Protein AF-A0A7C6S8M3-F1 (afdb_monomer_lite)

Sequence (116 aa):
VSPRFPRFSTFLLFSLLALVALPAPVAALSLQFQDSGLSTQNIDVFGPDGEYIETVNTSSVLQVNGTDGPYTLKLRPALVNQDPGTLLQDLLNLLKNNVLIIALILVGIFVLARRR

pLDDT: mean 75.24, std 12.43, range [42.47, 94.94]

Secondary structure (DSSP, 8-state):
------HHHHHHHHHHHHHHTSPP---EEEEE---SS-S-EEEEEE-TTS-EEEEEEESSEEEEE--SS--EEEEEE-GGGS-HHHHHHHHHHHHHHTHHHHHHHHHHHHHHHHT-

Foldseek 3Di:
DDDDDPPVVVVVVVVVVVVVPPPDPQDKDKDFDDQPPQQWKWKWKAFQVRHTDDIDIDRTIDIDRDDDHDMDIDIDRPPVPDDVVVVVVVVVVVCVVCVPVVVVVVVVVVVVVVVD

Structure (mmCIF, N/CA/C/O backbone):
data_AF-A0A7C6S8M3-F1
#
_entry.id   AF-A0A7C6S8M3-F1
#
loop_
_atom_site.group_PDB
_atom_site.id
_atom_site.type_symbol
_atom_site.label_atom_id
_atom_site.label_alt_id
_atom_site.label_comp_id
_atom_site.label_asym_id
_atom_site.label_entity_id
_atom_site.label_seq_id
_atom_site.pdbx_PDB_ins_code
_atom_site.Cartn_x
_atom_site.Cartn_y
_atom_site.Cartn_z
_atom_site.occupancy
_atom_site.B_iso_or_equiv
_atom_site.auth_seq_id
_atom_site.auth_comp_id
_atom_site.auth_asym_id
_atom_site.auth_atom_id
_atom_site.pdbx_PDB_model_num
ATOM 1 N N . VAL A 1 1 ? -67.247 -12.454 28.061 1.00 42.47 1 VAL A N 1
ATOM 2 C CA . VAL A 1 1 ? -65.990 -12.318 28.835 1.00 42.47 1 VAL A CA 1
ATOM 3 C C . VAL A 1 1 ? -64.918 -11.841 27.869 1.00 42.47 1 VAL A C 1
ATOM 5 O O . VAL A 1 1 ? -64.510 -12.609 27.012 1.00 42.47 1 VAL A O 1
ATOM 8 N N . SER A 1 2 ? -64.581 -10.553 27.884 1.00 42.75 2 SER A N 1
ATOM 9 C CA . SER A 1 2 ? -63.601 -9.969 26.960 1.00 42.75 2 SER A CA 1
ATOM 10 C C . SER A 1 2 ? -62.174 -10.200 27.482 1.00 42.75 2 SER A C 1
ATOM 12 O O . SER A 1 2 ? -61.908 -9.891 28.648 1.00 42.75 2 SER A O 1
ATOM 14 N N . PRO A 1 3 ? -61.243 -10.744 26.675 1.00 49.38 3 PRO A N 1
ATOM 15 C CA . PRO A 1 3 ? -59.879 -10.981 27.129 1.00 49.38 3 PRO A CA 1
ATOM 16 C C . PRO A 1 3 ? -59.115 -9.653 27.204 1.00 49.38 3 PRO A C 1
ATOM 18 O O . PRO A 1 3 ? -58.903 -8.966 26.205 1.00 49.38 3 PRO A O 1
ATOM 21 N N . ARG A 1 4 ? -58.708 -9.270 28.418 1.00 55.09 4 ARG A N 1
ATOM 22 C CA . ARG A 1 4 ? -57.776 -8.162 28.652 1.00 55.09 4 ARG A CA 1
ATOM 23 C C . ARG A 1 4 ? -56.370 -8.639 28.289 1.00 55.09 4 ARG A C 1
ATOM 25 O O . ARG A 1 4 ? -55.738 -9.335 29.076 1.00 55.09 4 ARG A O 1
ATOM 32 N N . PHE A 1 5 ? -55.884 -8.273 27.107 1.00 55.12 5 PHE A N 1
ATOM 33 C CA . PHE A 1 5 ? -54.482 -8.479 26.741 1.00 55.12 5 PHE A CA 1
ATOM 34 C C . PHE A 1 5 ? -53.561 -7.695 27.700 1.00 55.12 5 PHE A C 1
ATOM 36 O O . PHE A 1 5 ? -53.840 -6.523 27.988 1.00 55.12 5 PHE A O 1
ATOM 43 N N . PRO A 1 6 ? -52.472 -8.297 28.215 1.00 54.97 6 PRO A N 1
ATOM 44 C CA . PRO A 1 6 ? -51.580 -7.629 29.152 1.00 54.97 6 PRO A CA 1
ATOM 45 C C . PRO A 1 6 ? -50.743 -6.576 28.414 1.00 54.97 6 PRO A C 1
ATOM 47 O O . PRO A 1 6 ? -49.722 -6.882 27.804 1.00 54.97 6 PRO A O 1
ATOM 50 N N . ARG A 1 7 ? -51.153 -5.306 28.521 1.00 57.31 7 ARG A N 1
ATOM 51 C CA . ARG A 1 7 ? -50.446 -4.120 27.984 1.00 57.31 7 ARG A CA 1
ATOM 52 C C . ARG A 1 7 ? -48.971 -4.029 28.412 1.00 57.31 7 ARG A C 1
ATOM 54 O O . ARG A 1 7 ? -48.175 -3.372 27.749 1.00 57.31 7 ARG A O 1
ATOM 61 N N . PHE A 1 8 ? -48.614 -4.713 29.499 1.00 56.31 8 PHE A N 1
ATOM 62 C CA . PHE A 1 8 ? -47.256 -4.820 30.032 1.00 56.31 8 PHE A CA 1
ATOM 63 C C . PHE A 1 8 ? -46.300 -5.584 29.105 1.00 56.31 8 PHE A C 1
ATOM 65 O O . PHE A 1 8 ? -45.143 -5.200 28.962 1.00 56.31 8 PHE A O 1
ATOM 72 N N . SER A 1 9 ? -46.784 -6.639 28.440 1.00 63.50 9 SER A N 1
ATOM 73 C CA . SER A 1 9 ? -45.955 -7.487 27.575 1.00 63.50 9 SER A CA 1
ATOM 74 C C . SER A 1 9 ? -45.541 -6.749 26.302 1.00 63.50 9 SER A C 1
ATOM 76 O O . SER A 1 9 ? -44.374 -6.773 25.927 1.00 63.50 9 SER A O 1
ATOM 78 N N . THR A 1 10 ? -46.465 -6.000 25.698 1.00 69.75 10 THR A N 1
ATOM 79 C CA . THR A 1 10 ? -46.186 -5.156 24.529 1.00 69.75 10 THR A CA 1
ATOM 80 C C . THR A 1 10 ? -45.232 -4.007 24.844 1.00 69.75 10 THR A C 1
ATOM 82 O O . THR A 1 10 ? -44.400 -3.680 24.008 1.00 69.75 10 THR A O 1
ATOM 85 N N . PHE A 1 11 ? -45.310 -3.424 26.046 1.00 72.62 11 PHE A N 1
ATOM 86 C CA . PHE A 1 11 ? -44.396 -2.363 26.484 1.00 72.62 11 PHE A CA 1
ATOM 87 C C . PHE A 1 11 ? -42.968 -2.880 26.679 1.00 72.62 11 PHE A C 1
ATOM 89 O O . PHE A 1 11 ? -42.019 -2.249 26.224 1.00 72.62 11 PHE A O 1
ATOM 96 N N . LEU A 1 12 ? -42.819 -4.054 27.302 1.00 75.88 12 LEU A N 1
ATOM 97 C CA . LEU A 1 12 ? -41.529 -4.735 27.439 1.00 75.88 12 LEU A CA 1
ATOM 98 C C . LEU A 1 12 ? -40.934 -5.103 26.079 1.00 75.88 12 LEU A C 1
ATOM 100 O O . LEU A 1 12 ? -39.745 -4.897 25.866 1.00 75.88 12 LEU A O 1
ATOM 104 N N . LEU A 1 13 ? -41.759 -5.589 25.146 1.00 74.75 13 LEU A N 1
ATOM 105 C CA . LEU A 1 13 ? -41.313 -5.934 23.797 1.00 74.75 13 LEU A CA 1
ATOM 106 C C . LEU A 1 13 ? -40.849 -4.696 23.016 1.00 74.75 13 LEU A C 1
ATOM 108 O O . LEU A 1 13 ? -39.791 -4.727 22.399 1.00 74.75 13 LEU A O 1
ATOM 112 N N . PHE A 1 14 ? -41.603 -3.592 23.091 1.00 75.75 14 PHE A N 1
ATOM 113 C CA . PHE A 1 14 ? -41.213 -2.310 22.491 1.00 75.75 14 PHE A CA 1
ATOM 114 C C . PHE A 1 14 ? -39.945 -1.740 23.130 1.00 75.75 14 PHE A C 1
ATOM 116 O O . PHE A 1 14 ? -39.087 -1.224 22.423 1.00 75.75 14 PHE A O 1
ATOM 123 N N . SER A 1 15 ? -39.804 -1.865 24.451 1.00 73.94 15 SER A N 1
ATOM 124 C CA . SER A 1 15 ? -38.607 -1.436 25.175 1.00 73.94 15 SER A CA 1
ATOM 125 C C . SER A 1 15 ? -37.378 -2.261 24.793 1.00 73.94 15 SER A C 1
ATOM 127 O O . SER A 1 15 ? -36.300 -1.694 24.648 1.00 73.94 15 SER A O 1
ATOM 129 N N . LEU A 1 16 ? -37.519 -3.579 24.614 1.00 72.94 16 LEU A N 1
ATOM 130 C CA . LEU A 1 16 ? -36.429 -4.434 24.137 1.00 72.94 16 LEU A CA 1
ATOM 131 C C . LEU A 1 16 ? -36.055 -4.103 22.689 1.00 72.94 16 LEU A C 1
ATOM 133 O O . LEU A 1 16 ? -34.875 -4.027 22.366 1.00 72.94 16 LEU A O 1
ATOM 137 N N . LEU A 1 17 ? -37.049 -3.873 21.828 1.00 72.81 17 LEU A N 1
ATOM 138 C CA . LEU A 1 17 ? -36.824 -3.525 20.426 1.00 72.81 17 LEU A CA 1
ATOM 139 C C . LEU A 1 17 ? -36.141 -2.155 20.287 1.00 72.81 17 LEU A C 1
ATOM 141 O O . LEU A 1 17 ? -35.244 -1.995 19.466 1.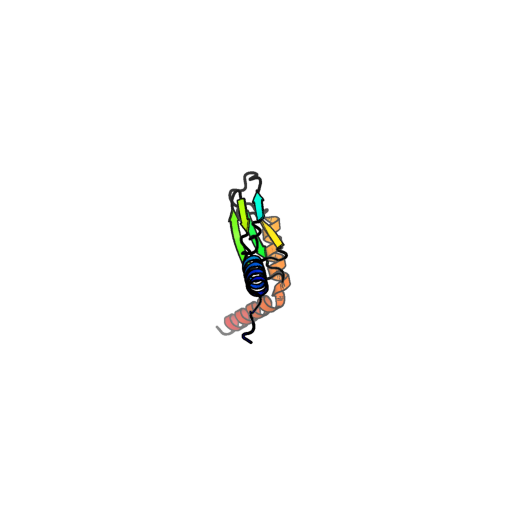00 72.81 17 LEU A O 1
ATOM 145 N N . ALA A 1 18 ? -36.514 -1.190 21.134 1.00 70.31 18 ALA A N 1
ATOM 146 C CA . ALA A 1 18 ? -35.860 0.113 21.215 1.00 70.31 18 ALA A CA 1
ATOM 147 C C . ALA A 1 18 ? -34.411 0.013 21.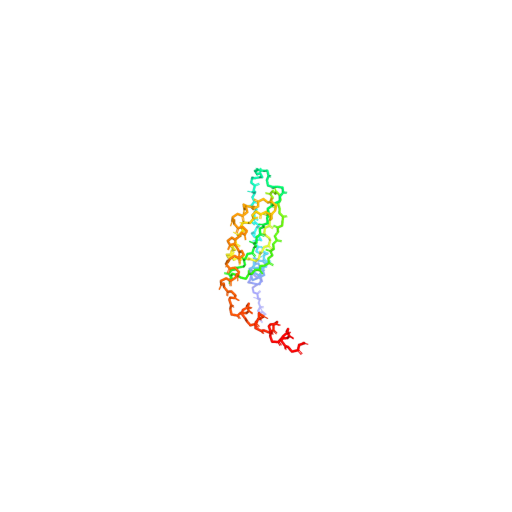725 1.00 70.31 18 ALA A C 1
ATOM 149 O O . ALA A 1 18 ? -33.557 0.768 21.270 1.00 70.31 18 ALA A O 1
ATOM 150 N N . LEU A 1 19 ? -34.119 -0.936 22.624 1.00 63.81 19 LEU A N 1
ATOM 151 C CA . LEU A 1 19 ? -32.762 -1.190 23.115 1.00 63.81 19 LEU A CA 1
ATOM 152 C C . LEU A 1 19 ? -31.873 -1.860 22.049 1.00 63.81 19 LEU A C 1
ATOM 154 O O . LEU A 1 19 ? -30.687 -1.560 21.975 1.00 63.81 19 LEU A O 1
ATOM 158 N N . VAL A 1 20 ? -32.444 -2.718 21.194 1.00 62.84 20 VAL A N 1
ATOM 159 C CA . VAL A 1 20 ? -31.749 -3.339 20.045 1.00 62.84 20 VAL A CA 1
ATOM 160 C C . VAL A 1 20 ? -31.502 -2.340 18.907 1.00 62.84 20 VAL A C 1
ATOM 162 O O . VAL A 1 20 ? -30.554 -2.500 18.148 1.00 62.84 20 VAL A O 1
ATOM 165 N N . ALA A 1 21 ? -32.324 -1.295 18.793 1.00 63.69 21 ALA A N 1
ATOM 166 C CA . ALA A 1 21 ? -32.189 -0.264 17.763 1.00 63.69 21 ALA A CA 1
ATOM 167 C C . ALA A 1 21 ? -31.142 0.820 18.088 1.00 63.69 21 ALA A C 1
ATOM 169 O O . ALA A 1 21 ? -30.987 1.764 17.311 1.00 63.69 21 ALA A O 1
ATOM 170 N N . LEU A 1 22 ? -30.438 0.720 19.222 1.00 66.94 22 LEU A N 1
ATO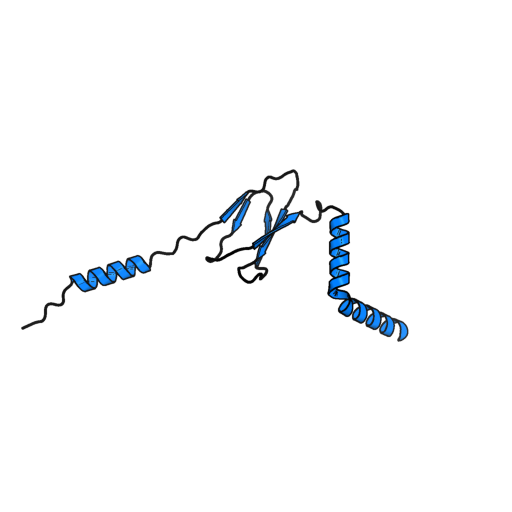M 171 C CA . LEU A 1 22 ? -29.347 1.638 19.531 1.00 66.94 22 LEU A CA 1
ATOM 172 C C . LEU A 1 22 ? -28.214 1.441 18.508 1.00 66.94 22 LEU A C 1
ATOM 174 O O . LEU A 1 22 ? -27.744 0.313 18.344 1.00 66.94 22 LEU A O 1
ATOM 178 N N . PRO A 1 23 ? -27.766 2.503 17.811 1.00 61.09 23 PRO A N 1
ATOM 179 C CA . PRO A 1 23 ? -26.646 2.390 16.890 1.00 61.09 23 PRO A CA 1
ATOM 180 C C . PRO A 1 23 ? -25.410 1.923 17.664 1.00 61.09 23 PRO A C 1
ATOM 182 O O . PRO A 1 23 ? -25.093 2.468 18.725 1.00 61.09 23 PRO A O 1
ATOM 185 N N . ALA A 1 24 ? -24.733 0.896 17.145 1.00 64.75 24 ALA A N 1
ATOM 186 C CA . ALA A 1 24 ? -23.483 0.421 17.719 1.00 64.75 24 ALA A CA 1
ATOM 187 C C . ALA A 1 24 ? -22.475 1.585 17.783 1.00 64.75 24 ALA A C 1
ATOM 189 O O . ALA A 1 24 ? -22.429 2.401 16.854 1.00 64.75 24 ALA A O 1
ATOM 190 N N . PRO A 1 25 ? -21.694 1.710 18.871 1.00 61.53 25 PRO A N 1
ATOM 191 C CA . PRO A 1 25 ? -20.680 2.747 18.964 1.00 61.53 25 PRO A CA 1
ATOM 192 C C . PRO A 1 25 ? -19.661 2.538 17.843 1.00 61.53 25 PRO A C 1
ATOM 194 O O . PRO A 1 25 ? -18.958 1.534 17.824 1.00 61.53 25 PRO A O 1
ATOM 197 N N . VAL A 1 26 ? -19.585 3.487 16.910 1.00 60.03 26 VAL A N 1
ATOM 198 C CA . VAL A 1 26 ? -18.560 3.479 15.862 1.00 60.03 26 VAL A CA 1
ATOM 199 C C . VAL A 1 26 ? -17.212 3.679 16.547 1.00 60.03 26 VAL A C 1
ATOM 201 O O . VAL A 1 26 ? -16.942 4.746 17.106 1.00 60.03 26 VAL A O 1
ATOM 204 N N . ALA A 1 27 ? -16.383 2.639 16.560 1.00 63.47 27 ALA A N 1
ATOM 205 C CA . ALA A 1 27 ? -15.046 2.712 17.122 1.00 63.47 27 ALA A CA 1
ATOM 206 C C . ALA A 1 27 ? -14.158 3.562 16.201 1.00 63.47 27 ALA A C 1
ATOM 208 O O . ALA A 1 27 ? -13.788 3.138 15.110 1.00 63.47 27 ALA A O 1
ATOM 209 N N . ALA A 1 28 ? -13.817 4.774 16.637 1.00 61.25 28 ALA A N 1
ATOM 210 C CA . ALA A 1 28 ? -12.855 5.617 15.939 1.00 61.25 28 ALA A CA 1
ATOM 211 C C . ALA A 1 28 ? -11.446 5.346 16.482 1.00 61.25 28 ALA A C 1
ATOM 213 O O . ALA A 1 28 ? -11.159 5.624 17.649 1.00 61.25 28 ALA A O 1
ATOM 214 N N . LEU A 1 29 ? -10.555 4.829 15.635 1.00 67.44 29 LEU A N 1
ATOM 215 C CA . LEU A 1 29 ? -9.132 4.712 15.951 1.00 67.44 29 LEU A CA 1
ATOM 216 C C . LEU A 1 29 ? -8.411 5.982 15.483 1.00 67.44 29 LEU A C 1
ATOM 218 O O . LEU A 1 29 ? -8.441 6.313 14.297 1.00 67.44 29 LEU A O 1
ATOM 222 N N . SER A 1 30 ? -7.760 6.679 16.418 1.00 68.44 30 SER A N 1
ATOM 223 C CA . SER A 1 30 ? -6.886 7.820 16.128 1.00 68.44 30 SER A CA 1
ATOM 224 C C . SER A 1 30 ? -5.436 7.419 16.352 1.00 68.44 30 SER A C 1
ATOM 226 O O . SER A 1 30 ? -5.070 6.980 17.445 1.00 68.44 30 SER A O 1
ATOM 228 N N . LEU A 1 31 ? -4.613 7.565 15.318 1.00 70.12 31 LEU A N 1
ATOM 229 C CA . LEU A 1 31 ? -3.176 7.329 15.387 1.00 70.12 31 LEU A CA 1
ATOM 230 C C . LEU A 1 31 ? -2.449 8.639 15.150 1.00 70.12 31 LEU A C 1
ATOM 232 O O . LEU A 1 31 ? -2.637 9.283 14.115 1.00 70.12 31 LEU A O 1
ATOM 236 N N . GLN A 1 32 ? -1.625 9.018 16.122 1.00 70.00 32 GLN A N 1
ATOM 237 C CA . GLN A 1 32 ? -0.802 10.211 16.048 1.00 70.00 32 GLN A CA 1
ATOM 238 C C . GLN A 1 32 ? 0.635 9.826 15.713 1.00 70.00 32 GLN A C 1
ATOM 240 O O . GLN A 1 32 ? 1.255 9.019 16.407 1.00 70.00 32 GLN A O 1
ATOM 245 N N . PHE A 1 33 ? 1.161 10.431 14.656 1.00 69.38 33 PHE A N 1
ATOM 246 C CA . PHE A 1 33 ? 2.530 10.235 14.208 1.00 69.38 33 PHE A CA 1
ATOM 247 C C . PHE A 1 33 ? 3.369 11.423 14.657 1.00 69.38 33 PHE A C 1
ATOM 249 O O . PHE A 1 33 ? 2.974 12.581 14.504 1.00 69.38 33 PHE A O 1
ATOM 256 N N . GLN A 1 34 ? 4.524 11.134 15.252 1.00 64.62 34 GLN A N 1
ATOM 257 C CA . GLN A 1 34 ? 5.486 12.167 15.597 1.00 64.62 34 GLN A CA 1
ATOM 258 C C . GLN A 1 34 ? 6.252 12.533 14.322 1.00 64.62 34 GLN A C 1
ATOM 260 O O . GLN A 1 34 ? 7.091 11.761 13.854 1.00 64.62 34 GLN A O 1
ATOM 265 N N . ASP A 1 35 ? 5.930 13.689 13.740 1.00 62.59 35 ASP A N 1
ATOM 266 C CA . ASP A 1 35 ? 6.655 14.206 12.582 1.00 62.59 35 ASP A CA 1
ATOM 267 C C . ASP A 1 35 ? 8.114 14.468 12.987 1.00 62.59 35 ASP A C 1
ATOM 269 O O . ASP A 1 35 ? 8.420 15.362 13.775 1.00 62.59 35 ASP A O 1
ATOM 273 N N . SER A 1 36 ? 9.016 13.627 12.484 1.00 61.03 36 SER A N 1
ATOM 274 C CA . SER A 1 36 ? 10.461 13.733 12.713 1.00 61.03 36 SER A CA 1
ATOM 275 C C . SER A 1 36 ? 11.157 14.563 11.621 1.00 61.03 36 SER A C 1
ATOM 277 O O . SER A 1 36 ? 12.358 14.415 11.412 1.00 61.03 36 SER A O 1
ATOM 279 N N . GLY A 1 37 ? 10.414 15.412 10.900 1.00 59.62 37 GLY A N 1
ATOM 280 C CA . GLY A 1 37 ? 10.892 16.175 9.742 1.00 59.62 37 GLY A CA 1
ATOM 281 C C . GLY A 1 37 ? 10.570 15.513 8.398 1.00 59.62 37 GLY A C 1
ATOM 282 O O . GLY A 1 37 ? 11.131 15.887 7.369 1.00 59.62 37 GLY A O 1
ATOM 283 N N . LEU A 1 38 ? 9.668 14.529 8.393 1.00 57.88 38 LEU A N 1
ATOM 284 C CA . LEU A 1 38 ? 9.193 13.859 7.191 1.00 57.88 38 LEU A CA 1
ATOM 285 C C . LEU A 1 38 ? 7.946 14.605 6.721 1.00 57.88 38 LEU A C 1
ATOM 287 O O . LEU A 1 38 ? 6.850 14.338 7.192 1.00 57.88 38 LEU A O 1
ATOM 291 N N . SER A 1 39 ? 8.116 15.520 5.760 1.00 61.28 39 SER A N 1
ATOM 292 C CA . SER A 1 39 ? 7.058 16.432 5.284 1.00 61.28 39 SER A CA 1
ATOM 293 C C . SER A 1 39 ? 5.709 15.767 4.962 1.00 61.28 39 SER A C 1
ATOM 295 O O . SER A 1 39 ? 4.693 16.458 4.956 1.00 61.28 39 SER A O 1
ATOM 297 N N . THR A 1 40 ? 5.693 14.468 4.649 1.00 69.69 40 THR A N 1
ATOM 298 C CA . THR A 1 40 ? 4.489 13.655 4.433 1.00 69.69 40 THR A CA 1
ATOM 299 C C . THR A 1 40 ? 4.777 12.180 4.745 1.00 69.69 40 THR A C 1
ATOM 301 O O . THR A 1 40 ? 5.850 11.664 4.408 1.00 69.69 40 THR A O 1
ATOM 304 N N . GLN A 1 41 ? 3.822 11.493 5.378 1.00 72.00 41 GLN A N 1
ATOM 305 C CA . GLN A 1 41 ? 3.825 10.041 5.551 1.00 72.00 41 GLN A CA 1
ATOM 306 C C . GLN A 1 41 ? 2.611 9.443 4.837 1.00 72.00 41 GLN A C 1
ATOM 308 O O . GLN A 1 41 ? 1.490 9.933 4.986 1.00 72.00 41 GLN A O 1
ATOM 313 N N . ASN A 1 42 ? 2.843 8.378 4.071 1.00 77.19 42 ASN A N 1
ATOM 314 C CA . ASN A 1 42 ? 1.782 7.635 3.406 1.00 77.19 42 ASN A CA 1
ATOM 315 C C . ASN A 1 42 ? 1.439 6.424 4.268 1.00 77.19 42 ASN A C 1
ATOM 317 O O . ASN A 1 42 ? 2.322 5.656 4.661 1.00 77.19 42 ASN A O 1
ATOM 321 N N . ILE A 1 43 ? 0.158 6.251 4.565 1.00 76.75 43 ILE A N 1
ATOM 322 C CA . ILE A 1 43 ? -0.325 5.130 5.363 1.00 76.75 43 ILE A CA 1
ATOM 323 C C . ILE A 1 43 ? -1.293 4.334 4.517 1.00 76.75 43 ILE A C 1
ATOM 325 O O . ILE A 1 43 ? -2.330 4.858 4.118 1.00 76.75 43 ILE A O 1
ATOM 329 N N . ASP A 1 44 ? -0.959 3.072 4.278 1.00 80.81 44 ASP A N 1
ATOM 330 C CA . ASP A 1 44 ? -1.869 2.152 3.611 1.00 80.81 44 ASP A CA 1
ATOM 331 C C . ASP A 1 44 ? -2.727 1.457 4.658 1.00 80.81 44 ASP A C 1
ATOM 333 O O . ASP A 1 44 ? -2.208 0.909 5.640 1.00 80.81 44 ASP A O 1
ATOM 337 N N . VAL A 1 45 ? -4.030 1.455 4.420 1.00 80.62 45 VAL A N 1
ATOM 338 C CA . VAL A 1 45 ? -5.019 0.773 5.243 1.00 80.62 45 VAL A CA 1
ATOM 339 C C . VAL A 1 45 ? -5.442 -0.499 4.528 1.00 80.62 45 VAL A C 1
ATOM 341 O O . VAL A 1 45 ? -5.878 -0.462 3.376 1.00 80.62 45 VAL A O 1
ATOM 344 N N . PHE A 1 46 ? -5.323 -1.624 5.226 1.00 81.94 46 PHE A N 1
ATOM 345 C CA . PHE A 1 46 ? -5.778 -2.921 4.749 1.00 81.94 46 PHE A CA 1
ATOM 346 C C . PHE A 1 46 ? -6.919 -3.436 5.619 1.00 81.94 46 PHE A C 1
ATOM 348 O O . PHE A 1 46 ? -6.878 -3.325 6.850 1.00 81.94 46 PHE A O 1
ATOM 355 N N . GLY A 1 47 ? -7.920 -4.012 4.960 1.00 79.06 47 GLY A N 1
ATOM 356 C CA . GLY A 1 47 ? -9.059 -4.641 5.608 1.00 79.06 47 GLY A CA 1
ATOM 357 C C . GLY A 1 47 ? -8.712 -5.974 6.278 1.00 79.06 47 GLY A C 1
ATOM 358 O O . GLY A 1 47 ? -7.580 -6.456 6.163 1.00 79.06 47 GLY A O 1
ATOM 359 N N . PRO A 1 48 ? -9.700 -6.600 6.939 1.00 78.25 48 PRO A N 1
ATOM 360 C CA . PRO A 1 48 ? -9.533 -7.872 7.646 1.00 78.25 48 PRO A CA 1
ATOM 361 C C . PRO A 1 48 ? -8.941 -8.992 6.784 1.00 78.25 48 PRO A C 1
ATOM 363 O O . PRO A 1 48 ? -8.126 -9.776 7.264 1.00 78.25 48 PRO A O 1
ATOM 366 N N . ASP A 1 49 ? -9.308 -9.023 5.501 1.00 81.75 49 ASP A N 1
ATOM 367 C CA . ASP A 1 49 ? -8.873 -10.038 4.536 1.00 81.75 49 ASP A CA 1
ATOM 368 C C . ASP A 1 49 ? -7.542 -9.685 3.842 1.00 81.75 49 ASP A C 1
ATOM 370 O O . ASP A 1 49 ? -7.102 -10.377 2.924 1.00 81.75 49 ASP A O 1
ATOM 374 N N . GLY A 1 50 ? -6.887 -8.594 4.255 1.00 78.75 50 GLY A N 1
ATOM 375 C CA . GLY A 1 50 ? -5.670 -8.079 3.622 1.00 78.75 50 GLY A CA 1
ATOM 376 C C . GLY A 1 50 ? -5.917 -7.302 2.325 1.00 78.75 50 GLY A C 1
ATOM 377 O O . GLY A 1 50 ? -4.961 -6.952 1.631 1.00 78.75 50 GLY A O 1
ATOM 378 N N . GLU A 1 51 ? -7.178 -7.016 1.991 1.00 83.38 51 GLU A N 1
ATOM 379 C CA . GLU A 1 51 ? -7.546 -6.149 0.871 1.00 83.38 51 GLU A CA 1
ATOM 380 C C . GLU A 1 51 ? -7.055 -4.718 1.118 1.00 83.38 51 GLU A C 1
ATOM 382 O O . GLU A 1 51 ? -7.222 -4.174 2.209 1.00 83.38 51 GLU A O 1
ATOM 387 N N . TYR A 1 52 ? -6.460 -4.097 0.100 1.00 79.88 52 TYR A N 1
ATOM 388 C CA . TYR A 1 52 ? -6.110 -2.680 0.140 1.00 79.88 52 TYR A CA 1
ATOM 389 C C . TYR A 1 52 ? -7.382 -1.826 0.090 1.00 79.88 52 TYR A C 1
ATOM 391 O O . TYR A 1 52 ? -8.122 -1.887 -0.889 1.00 79.88 52 TYR A O 1
ATOM 399 N N . ILE A 1 53 ? -7.607 -1.011 1.121 1.00 81.94 53 ILE A N 1
ATOM 400 C CA . ILE A 1 53 ? -8.766 -0.117 1.205 1.00 81.94 53 ILE A CA 1
ATOM 401 C C . ILE A 1 53 ? -8.389 1.255 0.649 1.00 81.94 53 ILE A C 1
ATOM 403 O O . ILE A 1 53 ? -8.989 1.738 -0.309 1.00 81.94 53 ILE A O 1
ATOM 407 N N . GLU A 1 54 ? -7.375 1.887 1.237 1.00 81.25 54 GLU A N 1
ATOM 408 C CA . GLU A 1 54 ? -6.971 3.241 0.871 1.00 81.25 54 GLU A CA 1
ATOM 409 C C . GLU A 1 54 ? -5.535 3.562 1.295 1.00 81.25 54 GLU A C 1
ATOM 411 O O . GLU A 1 54 ? -4.951 2.893 2.148 1.00 81.25 54 GLU A O 1
ATOM 416 N N . THR A 1 55 ? -4.979 4.620 0.702 1.00 79.44 55 THR A N 1
ATOM 417 C CA . THR A 1 55 ? -3.749 5.268 1.165 1.00 79.44 55 THR A CA 1
ATOM 418 C C . THR A 1 55 ? -4.115 6.663 1.632 1.00 79.44 55 THR A C 1
ATOM 420 O O . THR A 1 55 ? -4.645 7.454 0.849 1.00 79.44 55 THR A O 1
ATOM 423 N N . VAL A 1 56 ? -3.780 6.987 2.876 1.00 78.69 56 VAL A N 1
ATOM 424 C CA . VAL A 1 56 ? -3.976 8.322 3.438 1.00 78.69 56 VAL A CA 1
ATOM 425 C C . VAL A 1 56 ? -2.624 9.001 3.606 1.00 78.69 56 VAL A C 1
ATOM 427 O O . VAL A 1 56 ? -1.719 8.465 4.247 1.00 78.69 56 VAL A O 1
ATOM 430 N N . ASN A 1 57 ? -2.495 10.200 3.039 1.00 77.38 57 ASN A N 1
ATOM 431 C CA . ASN A 1 57 ? -1.344 11.064 3.274 1.00 77.38 57 ASN A CA 1
ATOM 432 C C . ASN A 1 57 ? -1.634 11.922 4.501 1.00 77.38 57 ASN A C 1
ATOM 434 O O . ASN A 1 57 ? -2.554 12.739 4.481 1.00 77.38 57 ASN A O 1
ATOM 438 N N . THR A 1 58 ? -0.853 11.755 5.561 1.00 69.88 58 THR A N 1
ATOM 439 C CA . THR A 1 58 ? -0.983 12.570 6.769 1.00 69.88 58 THR A CA 1
ATOM 440 C C . THR A 1 58 ? 0.381 13.052 7.238 1.00 69.88 58 THR A C 1
ATOM 442 O O . THR A 1 58 ? 1.397 12.380 7.064 1.00 69.88 58 THR A O 1
ATOM 445 N N . SER A 1 59 ? 0.406 14.254 7.804 1.00 67.12 59 SER A N 1
ATOM 446 C CA . SER A 1 59 ? 1.565 14.815 8.497 1.00 67.12 59 SER A CA 1
ATOM 447 C C . SER A 1 59 ? 1.437 14.705 10.019 1.00 67.12 59 SER A C 1
ATOM 449 O O . SER A 1 59 ? 2.363 15.080 10.728 1.00 67.12 59 SER A O 1
ATOM 451 N N . SER A 1 60 ? 0.299 14.228 10.554 1.00 64.62 60 SER A N 1
ATOM 452 C CA . SER A 1 60 ? 0.104 14.217 12.010 1.00 64.62 60 SER A CA 1
ATOM 453 C C . SER A 1 60 ? -0.888 13.180 12.531 1.00 64.62 60 SER A C 1
ATOM 455 O O . SER A 1 60 ? -0.541 12.416 13.429 1.00 64.62 60 SER A O 1
ATOM 457 N N . VAL A 1 61 ? -2.113 13.130 11.999 1.00 67.50 61 VAL A N 1
ATOM 458 C CA . VAL A 1 61 ? -3.181 12.272 12.541 1.00 67.50 61 VAL A CA 1
ATOM 459 C C . VAL A 1 61 ? -3.861 11.494 11.422 1.00 67.50 61 VAL A C 1
ATOM 461 O O . VAL A 1 61 ? -4.212 12.070 10.391 1.00 67.50 61 VAL A O 1
ATOM 464 N N . LEU A 1 62 ? -4.054 10.193 11.636 1.00 71.62 62 LEU A N 1
ATOM 465 C CA . LEU A 1 62 ? -4.938 9.353 10.833 1.00 71.62 62 LEU A CA 1
ATOM 466 C C . LEU A 1 62 ? -6.146 8.961 11.680 1.00 71.62 62 LEU A C 1
ATOM 468 O O . LEU A 1 62 ? -5.986 8.383 12.757 1.00 71.62 62 LEU A O 1
ATOM 472 N N . GLN A 1 63 ? -7.340 9.252 11.168 1.00 68.75 63 GLN A N 1
ATOM 473 C CA . GLN A 1 63 ? -8.590 8.755 11.722 1.00 68.75 63 GLN A CA 1
ATOM 474 C C . GLN A 1 63 ? -9.154 7.695 10.783 1.00 68.75 63 GLN A C 1
ATOM 476 O O . GLN A 1 63 ? -9.483 7.996 9.638 1.00 68.75 63 GLN A O 1
ATOM 481 N N . VAL A 1 64 ? -9.256 6.461 11.271 1.00 67.31 64 VAL A N 1
ATOM 482 C CA . VAL A 1 64 ? -9.856 5.359 10.514 1.00 67.31 64 VAL A CA 1
ATOM 483 C C . VAL A 1 64 ? -11.313 5.233 10.944 1.00 67.31 64 VAL A C 1
ATOM 485 O O . VAL A 1 64 ? -11.595 4.870 12.086 1.00 67.31 64 VAL A O 1
ATOM 488 N N . ASN A 1 65 ? -12.228 5.556 10.028 1.00 68.19 65 ASN A N 1
ATOM 489 C CA . ASN A 1 65 ? -13.665 5.351 10.198 1.00 68.19 65 ASN A CA 1
ATOM 490 C C . ASN A 1 65 ? -14.060 4.092 9.418 1.00 68.19 65 ASN A C 1
ATOM 492 O O . ASN A 1 65 ? -14.284 4.158 8.211 1.00 68.19 65 ASN A O 1
ATOM 496 N N . GLY A 1 66 ? -14.100 2.947 10.098 1.00 64.75 66 GLY A N 1
ATOM 497 C CA . GLY A 1 66 ? -14.358 1.644 9.481 1.00 64.75 66 GLY A CA 1
ATOM 498 C C . GLY A 1 66 ? -15.470 0.859 10.174 1.00 64.75 66 GLY A C 1
ATOM 499 O O . GLY A 1 66 ? -15.921 1.216 11.261 1.00 64.75 66 GLY A O 1
ATOM 500 N N . THR A 1 67 ? -15.917 -0.223 9.536 1.00 68.31 67 THR A N 1
ATOM 501 C CA . THR A 1 67 ? -16.763 -1.247 10.169 1.00 68.31 67 THR A CA 1
ATOM 502 C C . THR A 1 67 ? -15.959 -2.051 11.190 1.00 68.31 67 THR A C 1
ATOM 504 O O . THR A 1 67 ? -14.741 -2.166 11.064 1.00 68.31 67 THR A O 1
ATOM 507 N N . ASP A 1 68 ? -16.618 -2.630 12.191 1.00 69.44 68 ASP A N 1
ATOM 508 C CA . ASP A 1 68 ? -15.935 -3.422 13.218 1.00 69.44 68 ASP A CA 1
ATOM 509 C C . ASP A 1 68 ? -15.134 -4.580 12.593 1.00 69.44 68 ASP A C 1
ATOM 511 O O . ASP A 1 68 ? -15.665 -5.372 11.813 1.00 69.44 68 ASP A O 1
ATOM 515 N N . GLY A 1 69 ? -13.843 -4.677 12.923 1.00 71.31 69 GLY A N 1
ATOM 516 C CA . GLY A 1 69 ? -12.957 -5.715 12.397 1.00 71.31 69 GLY A CA 1
ATOM 517 C C . GLY A 1 69 ? -11.469 -5.428 12.626 1.00 71.31 69 GLY A C 1
ATOM 518 O O . GLY A 1 69 ? -11.105 -4.325 13.042 1.00 71.31 69 GLY A O 1
ATOM 519 N N . PRO A 1 70 ? -10.586 -6.417 12.395 1.00 72.75 70 PRO A N 1
ATOM 520 C CA . PRO A 1 70 ? -9.146 -6.201 12.439 1.00 72.75 70 PRO A CA 1
ATOM 521 C C . PRO A 1 70 ? -8.685 -5.394 11.219 1.00 72.75 70 PRO A C 1
ATOM 523 O O . PRO A 1 70 ? -9.025 -5.722 10.086 1.00 72.75 70 PRO A O 1
ATOM 526 N N . TYR A 1 71 ? -7.864 -4.371 11.453 1.00 74.00 71 TYR A N 1
ATOM 527 C CA . TYR A 1 71 ? -7.228 -3.574 10.403 1.00 74.00 71 TYR A CA 1
ATOM 528 C C . TYR A 1 71 ? -5.713 -3.711 10.487 1.00 74.00 71 TYR A C 1
ATOM 530 O O . TYR A 1 71 ? -5.142 -3.719 11.580 1.00 74.00 71 TYR A O 1
ATOM 538 N N . THR A 1 72 ? -5.058 -3.773 9.329 1.00 78.56 72 THR A N 1
ATOM 539 C CA . THR A 1 72 ? -3.597 -3.678 9.240 1.00 78.56 72 THR A CA 1
ATOM 540 C C . THR A 1 72 ? -3.228 -2.331 8.647 1.00 78.56 72 THR A C 1
ATOM 542 O O . THR A 1 72 ? -3.747 -1.936 7.607 1.00 78.56 72 THR A O 1
ATOM 545 N N . LEU A 1 73 ? -2.312 -1.627 9.307 1.00 77.50 73 LEU A N 1
ATOM 546 C CA . LEU A 1 73 ? -1.842 -0.315 8.880 1.00 77.50 73 LEU A CA 1
ATOM 547 C C . LEU A 1 73 ? -0.366 -0.403 8.533 1.00 77.50 73 LEU A C 1
ATOM 549 O O . LEU A 1 73 ? 0.453 -0.803 9.364 1.00 77.50 73 LEU A O 1
ATOM 553 N N . LYS A 1 74 ? -0.021 -0.028 7.302 1.00 77.12 74 LYS A N 1
ATOM 554 C CA . LYS A 1 74 ? 1.362 -0.027 6.834 1.00 77.12 74 LYS A CA 1
ATOM 555 C C . LYS A 1 74 ? 1.858 1.398 6.686 1.00 77.12 74 LYS A C 1
ATOM 557 O O . LYS A 1 74 ? 1.376 2.164 5.858 1.00 77.12 74 LYS A O 1
ATOM 562 N N . LEU A 1 75 ? 2.872 1.719 7.476 1.00 75.81 75 LEU A N 1
ATOM 563 C CA . LEU A 1 75 ? 3.554 3.003 7.443 1.00 75.81 75 LEU A CA 1
ATOM 564 C C . LEU A 1 75 ? 4.604 2.988 6.335 1.00 75.81 75 LEU A C 1
ATOM 566 O O . LEU A 1 75 ? 5.528 2.171 6.364 1.00 75.81 75 LEU A O 1
ATOM 570 N N . ARG A 1 76 ? 4.476 3.898 5.369 1.00 74.62 76 ARG A N 1
ATOM 571 C CA . ARG A 1 76 ? 5.475 4.123 4.324 1.00 74.62 76 ARG A CA 1
ATOM 572 C C . ARG A 1 76 ? 5.951 5.577 4.365 1.00 74.62 76 ARG A C 1
ATOM 574 O O . ARG A 1 76 ? 5.126 6.492 4.354 1.00 74.62 76 ARG A O 1
ATOM 581 N N . PRO A 1 77 ? 7.270 5.832 4.410 1.00 71.25 77 PRO A N 1
ATOM 582 C CA . PRO A 1 77 ? 7.773 7.180 4.188 1.00 71.25 77 PRO A CA 1
ATOM 583 C C . PRO A 1 77 ? 7.355 7.647 2.791 1.00 71.25 77 PRO A C 1
ATOM 585 O O . PRO A 1 77 ? 7.321 6.842 1.857 1.00 71.25 77 PRO A O 1
ATOM 588 N N . ALA A 1 78 ? 7.059 8.937 2.634 1.00 72.38 78 ALA A N 1
ATOM 589 C CA . ALA A 1 78 ? 6.890 9.499 1.301 1.00 72.38 78 ALA A CA 1
ATOM 590 C C . ALA A 1 78 ? 8.151 9.272 0.456 1.00 72.38 78 ALA A C 1
ATOM 592 O O . ALA A 1 78 ? 9.261 9.231 0.987 1.00 72.38 78 ALA A O 1
ATOM 593 N N . LEU A 1 79 ? 7.977 9.186 -0.866 1.00 70.38 79 LEU A N 1
ATOM 594 C CA . LEU A 1 79 ? 9.043 8.860 -1.822 1.00 70.38 79 LEU A CA 1
ATOM 595 C C . LEU A 1 79 ? 10.281 9.766 -1.675 1.00 70.38 79 LEU A C 1
ATOM 597 O O . LEU A 1 79 ? 11.407 9.314 -1.842 1.00 70.38 79 LEU A O 1
ATOM 601 N N . VAL A 1 80 ? 10.066 11.034 -1.310 1.00 73.06 80 VAL A N 1
ATOM 602 C CA . VAL A 1 80 ? 11.123 12.038 -1.087 1.00 73.06 80 VAL A CA 1
ATOM 603 C C . VAL A 1 80 ? 11.988 11.767 0.145 1.00 73.06 80 VAL A C 1
ATOM 605 O O . VAL A 1 80 ? 13.086 12.302 0.245 1.00 73.06 80 VAL A O 1
ATOM 608 N N . ASN A 1 81 ? 11.507 10.934 1.065 1.00 70.25 81 ASN A N 1
ATOM 609 C CA . ASN A 1 81 ? 12.169 10.622 2.324 1.00 70.25 81 ASN A CA 1
ATOM 610 C C . ASN A 1 81 ? 12.566 9.143 2.446 1.00 70.25 81 ASN A C 1
ATOM 612 O O . ASN A 1 81 ? 12.938 8.688 3.529 1.00 70.25 81 ASN A O 1
ATOM 616 N N . GLN A 1 82 ? 12.438 8.368 1.369 1.00 75.50 82 GLN A N 1
ATOM 617 C CA . GLN A 1 82 ? 12.896 6.986 1.355 1.00 75.50 82 GLN A CA 1
ATOM 618 C C . GLN A 1 82 ? 14.401 6.934 1.088 1.00 75.50 82 GLN A C 1
ATOM 620 O O . GLN A 1 82 ? 14.921 7.638 0.222 1.00 75.50 82 GLN A O 1
ATOM 625 N N . ASP A 1 83 ? 15.103 6.075 1.828 1.00 82.69 83 ASP A N 1
ATOM 626 C CA . ASP A 1 83 ? 16.514 5.793 1.576 1.00 82.69 83 ASP A CA 1
ATOM 627 C C . ASP A 1 83 ? 16.673 5.229 0.145 1.00 82.69 83 ASP A C 1
ATOM 629 O O . ASP A 1 83 ? 15.949 4.292 -0.219 1.00 82.69 83 ASP A O 1
ATOM 633 N N . PRO A 1 84 ? 17.600 5.745 -0.682 1.00 83.12 84 PRO A N 1
ATOM 634 C CA . PRO A 1 84 ? 17.784 5.282 -2.060 1.00 83.12 84 PRO A CA 1
ATOM 635 C C . PRO A 1 84 ? 18.003 3.767 -2.201 1.00 83.12 84 PRO A C 1
ATOM 637 O O . PRO A 1 84 ? 17.586 3.168 -3.194 1.00 83.12 84 PRO A O 1
ATOM 640 N N . GLY A 1 85 ? 18.619 3.120 -1.209 1.00 88.25 85 GLY A N 1
ATOM 641 C CA . GLY A 1 85 ? 18.788 1.672 -1.160 1.00 88.25 85 GLY A CA 1
ATOM 642 C C . GLY A 1 85 ? 17.462 0.925 -1.021 1.00 88.25 85 GLY A C 1
ATOM 643 O O . GLY A 1 85 ? 17.284 -0.120 -1.644 1.00 88.25 85 GLY A O 1
ATOM 644 N N . THR A 1 86 ? 16.498 1.473 -0.275 1.00 84.62 86 THR A N 1
ATOM 645 C CA . THR A 1 86 ? 15.155 0.875 -0.156 1.00 84.62 86 THR A CA 1
ATOM 646 C C . THR A 1 86 ? 14.393 0.935 -1.478 1.00 84.62 86 THR A C 1
ATOM 648 O O . THR A 1 86 ? 13.826 -0.073 -1.891 1.00 84.62 86 THR A O 1
ATOM 651 N N . LEU A 1 87 ? 14.493 2.051 -2.211 1.00 84.75 87 LEU A N 1
ATOM 652 C CA . LEU A 1 87 ? 13.907 2.189 -3.550 1.00 84.75 87 LEU A CA 1
ATOM 653 C C . LEU A 1 87 ? 14.490 1.173 -4.540 1.00 84.75 87 LEU A C 1
ATOM 655 O O . LEU A 1 87 ? 13.758 0.560 -5.319 1.00 84.75 87 LEU A O 1
ATOM 659 N N . LEU A 1 88 ? 15.809 0.964 -4.498 1.00 90.69 88 LEU A N 1
ATOM 660 C CA . LEU A 1 88 ? 16.464 -0.035 -5.337 1.00 90.69 88 LEU A CA 1
ATOM 661 C C . LEU A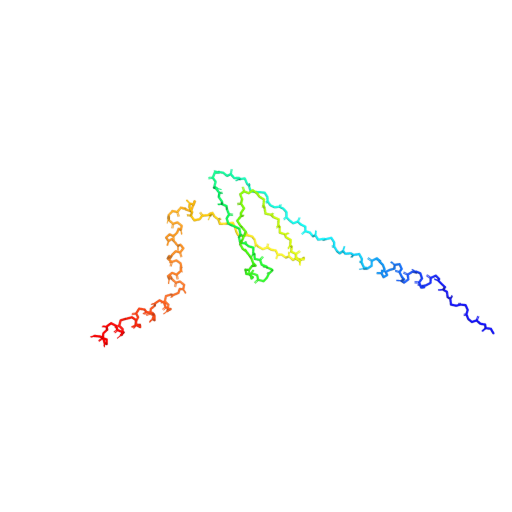 1 88 ? 15.990 -1.454 -4.998 1.00 90.69 88 LEU A C 1
ATOM 663 O O . LEU A 1 88 ? 15.731 -2.249 -5.901 1.00 90.69 88 LEU A O 1
ATOM 667 N N . GLN A 1 89 ? 15.855 -1.774 -3.712 1.00 92.19 89 GLN A N 1
ATOM 668 C CA . GLN A 1 89 ? 15.384 -3.088 -3.278 1.00 92.19 89 GLN A CA 1
ATOM 669 C C . GLN A 1 89 ? 13.928 -3.336 -3.669 1.00 92.19 89 GLN A C 1
ATOM 671 O O . GLN A 1 89 ? 13.608 -4.432 -4.128 1.00 92.19 89 GLN A O 1
ATOM 676 N N . ASP A 1 90 ? 13.067 -2.326 -3.571 1.00 89.69 90 ASP A N 1
ATOM 677 C CA . ASP A 1 90 ? 11.683 -2.412 -4.036 1.00 89.69 90 ASP A CA 1
ATOM 678 C C . ASP A 1 90 ? 11.618 -2.661 -5.548 1.00 89.69 90 ASP A C 1
ATOM 680 O O . ASP A 1 90 ? 10.878 -3.537 -6.003 1.00 89.69 90 ASP A O 1
ATOM 684 N N . LEU A 1 91 ? 12.460 -1.977 -6.331 1.00 89.19 91 LEU A N 1
ATOM 685 C CA . LEU A 1 91 ? 12.572 -2.211 -7.772 1.00 89.19 91 LEU A CA 1
ATOM 686 C C . LEU A 1 91 ? 13.067 -3.629 -8.079 1.00 89.19 91 LEU A C 1
ATOM 688 O O . LEU A 1 91 ? 12.526 -4.297 -8.961 1.00 89.19 91 LEU A O 1
ATOM 692 N N . LEU A 1 92 ? 14.063 -4.121 -7.342 1.00 93.69 92 LEU A N 1
ATOM 693 C CA . LEU A 1 92 ? 14.568 -5.485 -7.497 1.00 93.69 92 LEU A CA 1
ATOM 694 C C . LEU A 1 92 ? 13.520 -6.534 -7.122 1.00 93.69 92 LEU A C 1
ATOM 696 O O . LEU A 1 92 ? 13.426 -7.559 -7.795 1.00 93.69 92 LEU A O 1
ATOM 700 N N . ASN A 1 93 ? 12.718 -6.287 -6.088 1.00 92.94 93 ASN A N 1
ATOM 701 C CA . ASN A 1 93 ? 11.618 -7.165 -5.696 1.00 92.94 93 ASN A CA 1
ATOM 702 C C . ASN A 1 93 ? 10.517 -7.185 -6.758 1.00 92.94 93 ASN A C 1
ATOM 704 O O . ASN A 1 93 ? 10.032 -8.259 -7.111 1.00 92.94 93 ASN A O 1
ATOM 708 N N . LEU A 1 94 ? 10.177 -6.024 -7.327 1.00 91.31 94 LEU A N 1
ATOM 709 C CA . LEU A 1 94 ? 9.263 -5.935 -8.463 1.00 91.31 94 LEU A CA 1
ATOM 710 C C . LEU A 1 94 ? 9.795 -6.755 -9.638 1.00 91.31 94 LEU A C 1
ATOM 712 O O . LEU A 1 94 ? 9.050 -7.554 -10.207 1.00 91.31 94 LEU A O 1
ATOM 716 N N . LEU A 1 95 ? 11.085 -6.620 -9.959 1.00 92.19 95 LEU A N 1
ATOM 717 C CA . LEU A 1 95 ? 11.715 -7.381 -11.033 1.00 92.19 95 LEU A CA 1
ATOM 718 C C . LEU A 1 95 ? 11.654 -8.889 -10.773 1.00 92.19 95 LEU A C 1
ATOM 720 O O . LEU A 1 95 ? 11.199 -9.638 -11.632 1.00 92.19 95 LEU A O 1
ATOM 724 N N . LYS A 1 96 ? 12.076 -9.334 -9.585 1.00 92.94 96 LYS A N 1
ATOM 725 C CA . LYS A 1 96 ? 12.130 -10.755 -9.207 1.00 92.94 96 LYS A CA 1
ATOM 726 C C . LYS A 1 96 ? 10.749 -11.401 -9.201 1.00 92.94 96 LYS A C 1
ATOM 728 O O . LYS A 1 96 ? 10.587 -12.480 -9.764 1.00 92.94 96 LYS A O 1
ATOM 733 N N . ASN A 1 97 ? 9.754 -10.731 -8.625 1.00 94.94 97 ASN A N 1
ATOM 734 C CA . ASN A 1 97 ? 8.405 -11.280 -8.503 1.00 94.94 97 ASN A CA 1
ATOM 735 C C . ASN A 1 97 ? 7.655 -11.307 -9.843 1.00 94.94 97 ASN A C 1
ATOM 737 O O . ASN A 1 97 ? 6.735 -12.101 -10.007 1.00 94.94 97 ASN A O 1
ATOM 741 N N . ASN A 1 98 ? 8.064 -10.484 -10.816 1.00 94.31 98 ASN A N 1
ATOM 742 C CA . ASN A 1 98 ? 7.414 -10.373 -12.124 1.00 94.31 98 ASN A CA 1
ATOM 743 C C . ASN A 1 98 ? 8.318 -10.813 -13.291 1.00 94.31 98 ASN A C 1
ATOM 745 O O . ASN A 1 98 ? 8.063 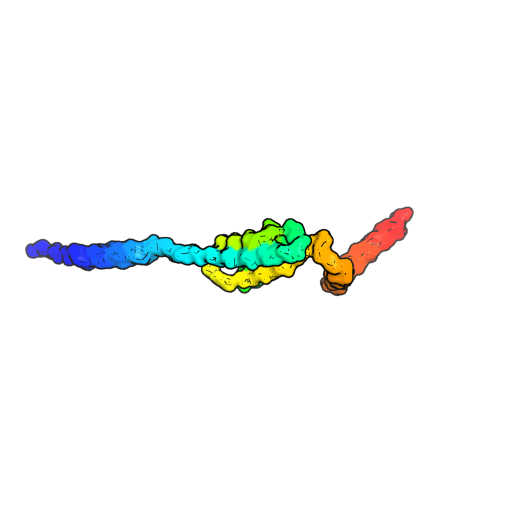-10.441 -14.439 1.00 94.31 98 ASN A O 1
ATOM 749 N N . VAL A 1 99 ? 9.355 -11.624 -13.027 1.00 93.62 99 VAL A N 1
ATOM 750 C CA . VAL A 1 99 ? 10.360 -12.056 -14.022 1.00 93.62 99 VAL A CA 1
ATOM 751 C C . VAL A 1 99 ? 9.724 -12.587 -15.309 1.00 93.62 99 VAL A C 1
ATOM 753 O O . VAL A 1 99 ? 10.188 -12.264 -16.400 1.00 93.62 99 VAL A O 1
ATOM 756 N N . LEU A 1 100 ? 8.648 -13.372 -15.199 1.00 90.06 100 LEU A N 1
ATOM 757 C CA . LEU A 1 100 ? 8.009 -14.027 -16.343 1.00 90.06 100 LEU A CA 1
ATOM 758 C C . LEU A 1 100 ? 7.327 -13.007 -17.268 1.00 90.06 100 LEU A C 1
ATOM 760 O O . LEU A 1 100 ? 7.527 -13.040 -18.481 1.00 90.06 100 LEU A O 1
ATOM 764 N N . ILE A 1 101 ? 6.590 -12.052 -16.695 1.00 91.44 101 ILE A N 1
ATOM 765 C CA . ILE A 1 101 ? 5.931 -10.969 -17.442 1.00 91.44 101 ILE A CA 1
ATOM 766 C C . ILE A 1 101 ? 6.983 -10.095 -18.129 1.00 91.44 101 ILE A C 1
ATOM 768 O O . ILE A 1 101 ? 6.866 -9.795 -19.315 1.00 91.44 101 ILE A O 1
ATOM 772 N N . ILE A 1 102 ? 8.046 -9.736 -17.406 1.00 92.25 102 ILE A N 1
ATOM 773 C CA . ILE A 1 102 ? 9.141 -8.920 -17.941 1.00 92.25 102 ILE A CA 1
ATOM 774 C C . ILE A 1 102 ? 9.845 -9.649 -19.093 1.00 92.25 102 ILE A C 1
ATOM 776 O O . ILE A 1 102 ? 10.089 -9.050 -20.140 1.00 92.25 102 ILE A O 1
ATOM 780 N N . ALA A 1 103 ? 10.115 -10.949 -18.950 1.00 91.50 103 ALA A N 1
ATOM 781 C CA . ALA A 1 103 ? 10.717 -11.759 -20.006 1.00 91.50 103 ALA A CA 1
ATOM 782 C C . ALA A 1 103 ? 9.837 -11.808 -21.265 1.00 91.50 103 ALA A C 1
ATOM 784 O O . ALA A 1 103 ? 10.344 -11.634 -22.372 1.00 91.50 103 ALA A O 1
ATOM 785 N N . LEU A 1 104 ? 8.520 -11.980 -21.111 1.00 94.38 104 LEU A N 1
ATOM 786 C CA . LEU A 1 104 ? 7.582 -11.964 -22.236 1.00 94.38 104 LEU A CA 1
ATOM 787 C C . LEU A 1 104 ? 7.557 -10.608 -22.952 1.00 94.38 104 LEU A C 1
ATOM 789 O O . LEU A 1 104 ? 7.576 -10.575 -24.182 1.00 94.38 104 LEU A O 1
ATOM 793 N N . ILE A 1 105 ? 7.573 -9.499 -22.205 1.00 94.00 105 ILE A N 1
ATOM 794 C CA . ILE A 1 105 ? 7.653 -8.145 -22.774 1.00 94.00 105 ILE A CA 1
ATOM 795 C C . ILE A 1 105 ? 8.948 -7.981 -23.578 1.00 94.00 105 ILE A C 1
ATOM 797 O O . ILE A 1 105 ? 8.906 -7.538 -24.726 1.00 94.00 105 ILE A O 1
ATOM 801 N N . LEU A 1 106 ? 10.093 -8.381 -23.017 1.00 93.62 106 LEU A N 1
ATOM 802 C CA . LEU A 1 106 ? 11.394 -8.277 -23.686 1.00 93.62 106 LEU A CA 1
ATOM 803 C C . LEU A 1 106 ? 11.462 -9.124 -24.961 1.00 93.62 106 LEU A C 1
ATOM 805 O O . LEU A 1 106 ? 11.935 -8.643 -25.990 1.00 93.62 106 LEU A O 1
ATOM 809 N N . VAL A 1 107 ? 10.946 -10.356 -24.926 1.00 94.81 107 VAL A N 1
ATOM 810 C CA . VAL A 1 107 ? 10.850 -11.217 -26.114 1.00 94.81 107 VAL A CA 1
ATOM 811 C C . VAL A 1 107 ? 9.925 -10.593 -27.158 1.00 94.81 107 VAL A C 1
ATOM 813 O O . VAL A 1 107 ? 10.279 -10.558 -28.335 1.00 94.81 107 VAL A O 1
ATOM 816 N N . GLY A 1 108 ? 8.774 -10.055 -26.751 1.00 93.31 108 GLY A N 1
ATOM 817 C CA . GLY A 1 108 ? 7.847 -9.365 -27.648 1.00 93.31 108 GLY A CA 1
ATOM 818 C C . GLY A 1 108 ? 8.496 -8.174 -28.356 1.00 93.31 108 GLY A C 1
ATOM 819 O O . GLY A 1 108 ? 8.418 -8.073 -29.581 1.00 93.31 108 GLY A O 1
ATOM 820 N N . ILE A 1 109 ? 9.206 -7.323 -27.608 1.00 94.38 109 ILE A N 1
ATOM 821 C CA . ILE A 1 109 ? 9.967 -6.189 -28.155 1.00 94.38 109 ILE A CA 1
ATOM 822 C C . ILE A 1 109 ? 11.052 -6.683 -29.113 1.00 94.38 109 ILE A C 1
ATOM 824 O O . ILE A 1 109 ? 11.179 -6.148 -30.211 1.00 94.38 109 ILE A O 1
ATOM 828 N N . PHE A 1 110 ? 11.804 -7.719 -28.740 1.00 94.31 110 PHE A N 1
ATOM 829 C CA . PHE A 1 110 ? 12.857 -8.290 -29.579 1.00 94.31 110 PHE A CA 1
ATOM 830 C C . PHE A 1 110 ? 12.311 -8.837 -30.905 1.00 94.31 110 PHE A C 1
ATOM 832 O O . PHE A 1 110 ? 12.869 -8.578 -31.971 1.00 94.31 110 PHE A O 1
ATOM 839 N N . VAL A 1 111 ? 11.187 -9.556 -30.861 1.00 93.31 111 VAL A N 1
ATOM 840 C CA . VAL A 1 111 ? 10.513 -10.069 -32.059 1.00 93.31 111 VAL A CA 1
ATOM 841 C C . VAL A 1 111 ? 9.998 -8.923 -32.932 1.00 93.31 111 VAL A C 1
ATOM 843 O O . VAL A 1 111 ? 10.137 -8.996 -34.153 1.00 93.31 111 VAL A O 1
ATOM 846 N N . LEU A 1 112 ? 9.446 -7.858 -32.339 1.00 90.56 112 LEU A N 1
ATOM 847 C CA . LEU A 1 112 ? 9.008 -6.671 -33.078 1.00 90.56 112 LEU A CA 1
ATOM 848 C C . LEU A 1 112 ? 10.182 -5.940 -33.739 1.00 90.56 112 LEU A C 1
ATOM 850 O O . LEU A 1 112 ? 10.095 -5.570 -34.907 1.00 90.56 112 LEU A O 1
ATOM 854 N N . ALA A 1 113 ? 11.276 -5.755 -33.000 1.00 88.56 113 ALA A N 1
ATOM 855 C CA . ALA A 1 113 ? 12.479 -5.081 -33.472 1.00 88.56 113 ALA A CA 1
ATOM 856 C C . ALA A 1 113 ? 13.157 -5.849 -34.612 1.00 88.56 113 ALA A C 1
ATOM 858 O O . ALA A 1 113 ? 13.685 -5.229 -35.523 1.00 88.56 113 ALA A O 1
ATOM 859 N N . ARG A 1 114 ? 13.099 -7.187 -34.594 1.00 89.50 114 ARG A N 1
ATOM 860 C CA . ARG A 1 114 ? 13.634 -8.051 -35.658 1.00 89.50 114 ARG A CA 1
ATOM 861 C C . ARG A 1 114 ? 12.750 -8.114 -36.908 1.00 89.50 114 ARG A C 1
ATOM 863 O O . ARG A 1 114 ? 13.217 -8.529 -37.963 1.00 89.50 114 ARG A O 1
ATOM 870 N N . ARG A 1 115 ? 11.459 -7.794 -36.781 1.00 77.25 115 ARG A N 1
ATOM 871 C CA . ARG A 1 115 ? 10.500 -7.769 -37.900 1.00 77.25 115 ARG A CA 1
ATOM 872 C C . ARG A 1 115 ? 10.461 -6.423 -38.639 1.00 77.25 115 ARG A C 1
ATOM 874 O O . ARG A 1 115 ? 9.736 -6.333 -39.627 1.00 77.25 115 ARG A O 1
ATOM 881 N N . ARG A 1 116 ? 11.190 -5.408 -38.166 1.00 55.59 116 ARG A N 1
ATOM 882 C CA . ARG A 1 116 ? 11.498 -4.175 -38.907 1.00 55.59 116 ARG A CA 1
ATOM 883 C C . ARG A 1 116 ? 12.857 -4.303 -39.578 1.00 55.59 116 ARG A C 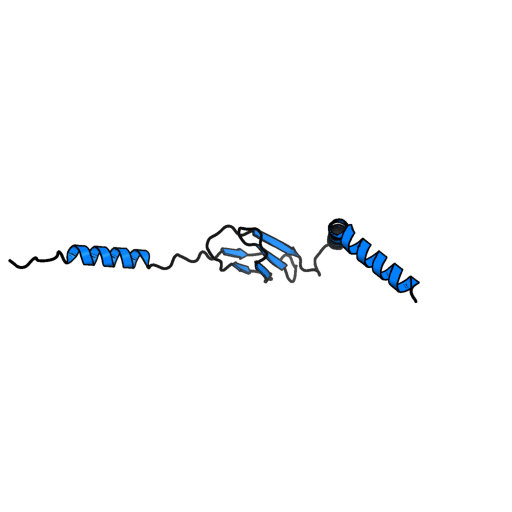1
ATOM 885 O O . ARG A 1 116 ? 13.000 -3.693 -40.656 1.00 55.59 116 ARG A O 1
#

Radius of gyration: 28.03 Å; chains: 1; bounding box: 85×30×69 Å